Protein AF-A0A8I0P1Z5-F1 (afdb_monomer_lite)

Radius of gyration: 9.77 Å; chains: 1; bounding box: 17×23×23 Å

Foldseek 3Di:
DVVQVVCCVVVVDDLCPRDCVVPRSVVVVVVVVCVVVVPD

Structure (mmCIF, N/CA/C/O backbone):
data_AF-A0A8I0P1Z5-F1
#
_entry.id   AF-A0A8I0P1Z5-F1
#
loop_
_atom_site.group_PDB
_atom_site.id
_atom_site.type_symbol
_atom_site.label_atom_id
_atom_site.label_alt_id
_atom_site.label_comp_id
_atom_site.label_asym_id
_atom_site.label_entity_id
_atom_site.label_seq_id
_atom_site.pdbx_PDB_ins_code
_atom_site.Cartn_x
_atom_site.Cartn_y
_atom_site.Cartn_z
_atom_site.occupancy
_atom_site.B_iso_or_equiv
_atom_site.auth_seq_id
_atom_sit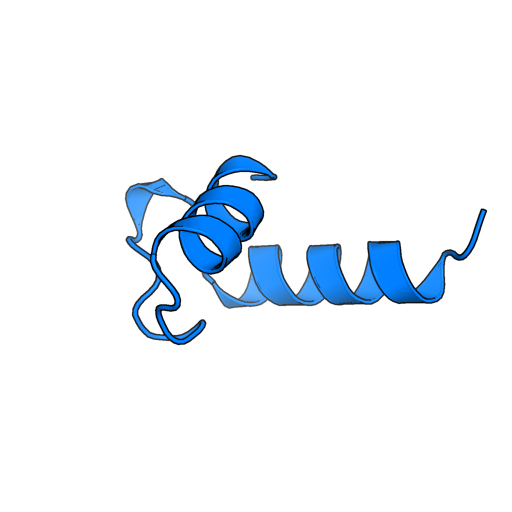e.auth_comp_id
_atom_site.auth_asym_id
_atom_site.auth_atom_id
_atom_site.pdbx_PDB_model_num
ATOM 1 N N . MET A 1 1 ? 8.677 -5.992 4.411 1.00 61.19 1 MET A N 1
ATOM 2 C CA . MET A 1 1 ? 8.064 -5.347 3.207 1.00 61.19 1 MET A CA 1
ATOM 3 C C . MET A 1 1 ? 6.784 -6.069 2.781 1.00 61.19 1 MET A C 1
ATOM 5 O O . MET A 1 1 ? 5.782 -5.398 2.567 1.00 61.19 1 MET A O 1
ATOM 9 N N . ILE A 1 2 ? 6.773 -7.413 2.735 1.00 75.25 2 ILE A N 1
ATOM 10 C CA . ILE A 1 2 ? 5.525 -8.199 2.631 1.00 75.25 2 ILE A CA 1
ATOM 11 C C . ILE A 1 2 ? 4.604 -7.940 3.831 1.00 75.25 2 ILE A C 1
ATOM 13 O O . ILE A 1 2 ? 3.393 -7.892 3.661 1.00 75.25 2 ILE A O 1
ATOM 17 N N . ASP A 1 3 ? 5.160 -7.633 5.006 1.00 83.44 3 ASP A N 1
ATOM 18 C CA . ASP A 1 3 ? 4.385 -7.277 6.203 1.00 83.44 3 ASP A CA 1
ATOM 19 C C . ASP A 1 3 ? 3.460 -6.073 5.990 1.00 83.44 3 ASP A C 1
ATOM 21 O O . ASP A 1 3 ? 2.382 -6.032 6.568 1.00 83.44 3 ASP A O 1
ATOM 25 N N . GLY A 1 4 ? 3.835 -5.123 5.122 1.00 87.06 4 GLY A N 1
ATOM 26 C CA . GLY A 1 4 ? 2.975 -3.995 4.757 1.00 87.06 4 GLY A CA 1
ATOM 27 C C . GLY A 1 4 ? 1.781 -4.426 3.900 1.00 87.06 4 GLY A C 1
ATOM 28 O O . GLY A 1 4 ? 0.657 -3.982 4.129 1.00 87.06 4 GLY A O 1
ATOM 29 N N . ILE A 1 5 ? 1.998 -5.352 2.960 1.00 86.12 5 ILE A N 1
ATOM 30 C CA . ILE A 1 5 ? 0.926 -5.961 2.158 1.00 86.12 5 ILE A CA 1
ATOM 31 C C . ILE A 1 5 ? 0.015 -6.794 3.067 1.00 86.12 5 ILE A C 1
ATOM 33 O O . ILE A 1 5 ? -1.203 -6.640 3.028 1.00 86.12 5 ILE A O 1
ATOM 37 N N . LEU A 1 6 ? 0.596 -7.625 3.936 1.00 87.38 6 LEU A N 1
ATOM 38 C CA . LEU A 1 6 ? -0.140 -8.480 4.866 1.00 87.38 6 LEU A CA 1
ATOM 39 C C . LEU A 1 6 ? -0.944 -7.654 5.875 1.00 87.38 6 LEU A C 1
ATOM 41 O O . LEU A 1 6 ? -2.091 -7.980 6.166 1.00 87.38 6 LEU A O 1
ATOM 45 N N . HIS A 1 7 ? -0.372 -6.561 6.382 1.00 88.31 7 HIS A N 1
ATOM 46 C CA . HIS A 1 7 ? -1.074 -5.632 7.259 1.00 88.31 7 HIS A CA 1
ATOM 47 C C . HIS A 1 7 ? -2.260 -4.991 6.542 1.00 88.31 7 HIS A C 1
ATOM 49 O O . HIS A 1 7 ? -3.349 -4.946 7.102 1.00 88.31 7 HIS A O 1
ATOM 55 N N . ARG A 1 8 ? -2.097 -4.569 5.283 1.00 88.62 8 ARG A N 1
ATOM 56 C CA . ARG A 1 8 ? -3.218 -4.066 4.484 1.00 88.62 8 ARG A CA 1
ATOM 57 C C . ARG A 1 8 ? -4.318 -5.113 4.320 1.00 88.62 8 ARG A C 1
ATOM 59 O O . ARG A 1 8 ? -5.482 -4.791 4.512 1.00 88.62 8 ARG A O 1
ATOM 66 N N . VAL A 1 9 ? -3.962 -6.348 3.972 1.00 86.81 9 VAL A N 1
ATOM 67 C CA . VAL A 1 9 ? -4.937 -7.433 3.764 1.00 86.81 9 VAL A CA 1
ATOM 68 C C . VAL A 1 9 ? -5.663 -7.788 5.066 1.00 86.81 9 VAL A C 1
ATOM 70 O O . VAL A 1 9 ? -6.863 -8.034 5.043 1.00 86.81 9 VAL A O 1
ATOM 73 N N . ARG A 1 10 ? -4.966 -7.764 6.208 1.00 89.12 10 ARG A N 1
ATOM 74 C CA . ARG A 1 10 ? -5.547 -8.073 7.525 1.00 89.12 10 ARG A CA 1
ATOM 75 C C . ARG A 1 10 ? -6.401 -6.945 8.097 1.00 89.12 10 ARG A C 1
ATOM 77 O O . ARG A 1 10 ? -7.414 -7.223 8.724 1.00 89.12 10 ARG A O 1
ATOM 84 N N . THR A 1 11 ? -5.972 -5.697 7.930 1.00 90.38 11 THR A N 1
ATOM 85 C CA . THR A 1 11 ? -6.615 -4.529 8.553 1.00 90.38 11 THR A CA 1
ATOM 86 C C . THR A 1 11 ? -7.593 -3.828 7.602 1.00 90.38 11 THR A C 1
ATOM 88 O O . THR A 1 11 ? -8.428 -3.052 8.046 1.00 90.38 11 THR A O 1
ATOM 91 N N . GLY A 1 12 ? -7.493 -4.058 6.289 1.00 88.12 12 GLY A N 1
ATOM 92 C CA . GLY A 1 12 ? -8.334 -3.412 5.272 1.00 88.12 12 GLY A CA 1
ATOM 93 C C . GLY A 1 12 ? -8.022 -1.931 5.023 1.00 88.12 12 GLY A C 1
ATOM 94 O O . GLY A 1 12 ? -8.780 -1.250 4.340 1.00 88.12 12 GLY A O 1
ATOM 95 N N . VAL A 1 13 ? -6.915 -1.417 5.567 1.00 87.75 13 VAL A N 1
ATOM 96 C CA . VAL A 1 13 ? -6.537 0.002 5.467 1.00 87.75 13 VAL A CA 1
ATOM 97 C C . VAL A 1 13 ? -6.208 0.418 4.031 1.00 87.75 13 VAL A C 1
ATOM 99 O O . VAL A 1 13 ? -5.806 -0.397 3.192 1.00 87.75 13 VAL A O 1
ATOM 102 N N . GLN A 1 14 ? -6.345 1.707 3.717 1.00 88.38 14 GLN A N 1
ATOM 103 C CA . GLN A 1 14 ? -5.871 2.216 2.432 1.00 88.38 14 GLN A CA 1
ATOM 104 C C . GLN A 1 14 ? -4.340 2.216 2.395 1.00 88.38 14 GLN A C 1
ATOM 106 O O . GLN A 1 14 ? -3.674 2.295 3.423 1.00 88.38 14 GLN A O 1
ATOM 111 N N . TRP A 1 15 ? -3.755 2.172 1.193 1.00 87.19 15 TRP A N 1
ATOM 112 C CA . TRP A 1 15 ? -2.296 2.220 1.037 1.00 87.19 15 TRP A CA 1
ATOM 113 C C . TRP A 1 15 ? -1.681 3.469 1.676 1.00 87.19 15 TRP A C 1
ATOM 115 O O . TRP A 1 15 ? -0.594 3.392 2.230 1.00 87.19 15 TRP A O 1
ATOM 125 N N . ARG A 1 16 ? -2.380 4.608 1.632 1.00 86.50 16 ARG A N 1
ATOM 126 C CA . ARG A 1 16 ? -1.909 5.871 2.216 1.00 86.50 16 ARG A CA 1
ATOM 127 C C . ARG A 1 16 ? -1.858 5.858 3.742 1.00 86.50 16 ARG A C 1
ATOM 129 O O . ARG A 1 16 ? -1.013 6.544 4.299 1.00 86.50 16 ARG A O 1
ATOM 136 N N . ASP A 1 17 ? -2.705 5.052 4.371 1.00 89.25 17 ASP A N 1
ATOM 137 C CA . ASP A 1 17 ? -2.778 4.901 5.826 1.00 89.25 17 ASP A CA 1
ATOM 138 C C . ASP A 1 17 ? -1.842 3.796 6.334 1.00 89.25 17 ASP A C 1
ATOM 140 O O . ASP A 1 17 ? -1.895 3.404 7.501 1.00 89.25 17 ASP A O 1
ATOM 144 N N . LEU A 1 18 ? -0.994 3.243 5.458 1.00 87.00 18 LEU A N 1
ATOM 145 C CA . LEU A 1 18 ? -0.051 2.213 5.851 1.00 87.00 18 LEU A CA 1
ATOM 146 C C . LEU A 1 18 ? 0.975 2.805 6.834 1.00 87.00 18 LEU A C 1
ATOM 148 O O . LEU A 1 18 ? 1.639 3.788 6.498 1.00 87.00 18 LEU A O 1
ATOM 152 N N . PRO A 1 19 ? 1.165 2.190 8.013 1.00 85.00 19 PRO A N 1
ATOM 153 C CA . PRO A 1 19 ? 2.128 2.675 8.993 1.00 85.00 19 PRO A CA 1
ATOM 154 C C . PRO A 1 19 ? 3.548 2.767 8.418 1.00 85.00 19 PRO A C 1
ATOM 156 O O . PRO A 1 19 ? 4.047 1.794 7.846 1.00 85.00 19 PRO A O 1
ATOM 159 N N . GLU A 1 20 ? 4.236 3.888 8.659 1.00 83.00 20 GLU A N 1
ATOM 160 C CA . GLU A 1 20 ? 5.606 4.145 8.172 1.00 83.00 20 GLU A CA 1
ATOM 161 C C . GLU A 1 20 ? 6.633 3.096 8.620 1.00 83.00 20 GLU A C 1
ATOM 163 O O . GLU A 1 20 ? 7.648 2.903 7.955 1.00 83.00 20 GLU A O 1
ATOM 168 N N . ARG A 1 21 ?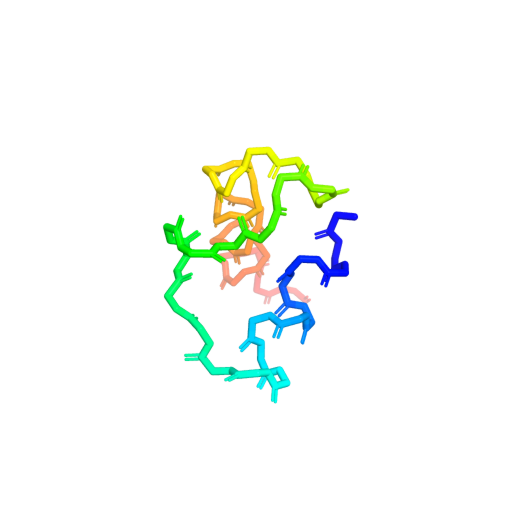 6.341 2.336 9.685 1.00 87.38 21 ARG A N 1
ATOM 169 C CA . ARG A 1 21 ? 7.160 1.194 10.129 1.00 87.38 21 ARG A CA 1
ATOM 170 C C . ARG A 1 21 ? 7.362 0.124 9.047 1.00 87.38 21 ARG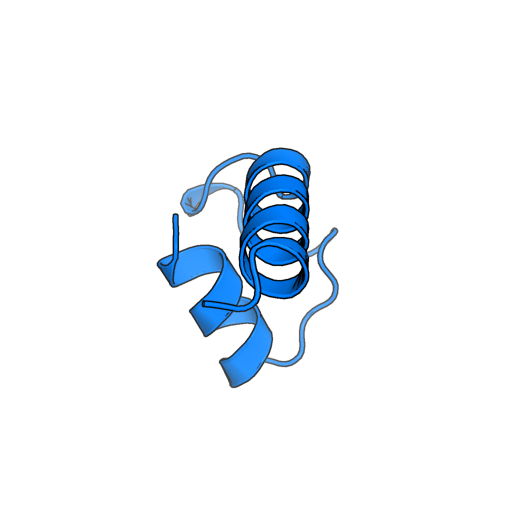 A C 1
ATOM 172 O O . ARG A 1 21 ? 8.298 -0.662 9.131 1.00 87.38 21 ARG A O 1
ATOM 179 N N . PHE A 1 22 ? 6.475 0.063 8.051 1.00 83.12 22 PHE A N 1
ATOM 180 C CA . PHE A 1 22 ? 6.586 -0.848 6.909 1.00 83.12 22 PHE A CA 1
ATOM 181 C C . PHE A 1 22 ? 7.358 -0.252 5.723 1.00 83.12 22 PHE A C 1
ATOM 183 O O . PHE A 1 22 ? 7.538 -0.925 4.704 1.00 83.12 22 PHE A O 1
ATOM 190 N N . GLY A 1 23 ? 7.830 0.985 5.868 1.00 84.44 23 GLY A N 1
ATOM 191 C CA . GLY A 1 23 ? 8.419 1.793 4.816 1.00 84.44 23 GLY A CA 1
ATOM 192 C C . GLY A 1 23 ? 7.369 2.542 3.988 1.00 84.44 23 GLY A C 1
ATOM 193 O O . GLY A 1 23 ? 6.163 2.407 4.213 1.00 84.44 23 GLY A O 1
ATOM 194 N N . PRO A 1 24 ? 7.816 3.333 2.997 1.00 88.25 24 PRO A N 1
ATOM 195 C CA . PRO A 1 24 ? 6.926 4.118 2.156 1.00 88.25 24 PRO A CA 1
ATOM 196 C C . PRO A 1 24 ? 5.901 3.229 1.452 1.00 88.25 24 PRO A C 1
ATOM 198 O O . PRO A 1 24 ? 6.260 2.302 0.718 1.00 88.25 24 PRO A O 1
ATOM 201 N N . TRP A 1 25 ? 4.617 3.553 1.607 1.00 87.25 25 TRP A N 1
ATOM 202 C CA . TRP A 1 25 ? 3.527 2.790 0.996 1.00 87.25 25 TRP A CA 1
ATOM 203 C C . TRP A 1 25 ? 3.668 2.645 -0.523 1.00 87.25 25 TRP A C 1
ATOM 205 O O . TRP A 1 25 ? 3.255 1.631 -1.081 1.00 87.25 25 TRP A O 1
ATOM 215 N N . LYS A 1 26 ? 4.292 3.622 -1.200 1.00 89.12 26 LYS A N 1
ATOM 216 C CA . LYS A 1 26 ? 4.579 3.568 -2.642 1.00 89.12 26 LYS A CA 1
ATOM 217 C C . LYS A 1 26 ? 5.440 2.357 -2.999 1.00 89.12 26 LYS A C 1
ATOM 219 O O . LYS A 1 26 ? 5.144 1.679 -3.975 1.00 89.12 26 LYS A O 1
ATOM 224 N N . THR A 1 27 ? 6.460 2.052 -2.198 1.00 88.50 27 THR A N 1
ATOM 225 C CA . THR A 1 27 ? 7.350 0.900 -2.408 1.00 88.50 27 THR A CA 1
ATOM 226 C C . THR A 1 27 ? 6.590 -0.411 -2.242 1.00 88.50 27 THR A C 1
ATOM 228 O O . THR A 1 27 ? 6.713 -1.317 -3.066 1.00 88.50 27 THR A O 1
ATOM 231 N N . VAL A 1 28 ? 5.754 -0.492 -1.204 1.00 87.81 28 VAL A N 1
ATOM 232 C CA . VAL A 1 28 ? 4.919 -1.667 -0.925 1.00 87.81 28 VAL A CA 1
ATOM 233 C C . VAL A 1 28 ? 3.892 -1.880 -2.044 1.00 87.81 28 VAL A C 1
ATOM 235 O O . VAL A 1 28 ? 3.734 -3.000 -2.526 1.00 87.81 28 VAL A O 1
ATOM 238 N N . TYR A 1 29 ? 3.260 -0.804 -2.518 1.00 88.12 29 TYR A N 1
ATOM 239 C CA . TYR A 1 29 ? 2.321 -0.828 -3.639 1.00 88.12 29 TYR A CA 1
ATOM 240 C C . TYR A 1 29 ? 2.988 -1.255 -4.951 1.00 88.12 29 TYR A C 1
ATOM 242 O O . TYR A 1 29 ? 2.470 -2.135 -5.636 1.00 88.12 29 TYR A O 1
ATOM 250 N N . VAL A 1 30 ? 4.142 -0.675 -5.299 1.00 89.38 30 VAL A N 1
ATOM 251 C CA . VAL A 1 30 ? 4.891 -1.048 -6.511 1.00 89.38 30 VAL A CA 1
ATOM 252 C C . VAL A 1 30 ? 5.252 -2.527 -6.472 1.00 89.38 30 VAL A C 1
ATOM 254 O O . VAL A 1 30 ? 5.060 -3.221 -7.464 1.00 89.38 30 VAL A O 1
ATOM 257 N N . ARG A 1 31 ? 5.698 -3.040 -5.323 1.00 85.94 31 ARG A N 1
ATOM 258 C CA . ARG A 1 31 ? 6.049 -4.456 -5.189 1.00 85.94 31 ARG A CA 1
ATOM 259 C C . ARG A 1 31 ? 4.834 -5.379 -5.226 1.00 85.94 31 ARG A C 1
ATOM 261 O O . ARG A 1 31 ? 4.907 -6.415 -5.871 1.00 85.94 31 ARG A O 1
ATOM 268 N N . HIS A 1 32 ? 3.718 -4.992 -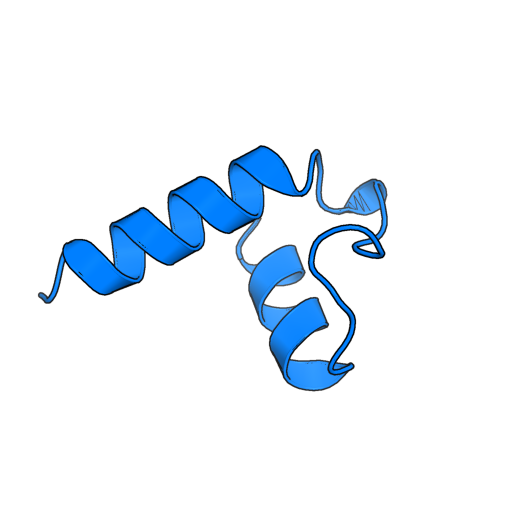4.606 1.00 86.06 32 HIS A N 1
ATOM 269 C CA . HIS A 1 32 ? 2.448 -5.712 -4.738 1.00 86.06 32 HIS A CA 1
ATOM 270 C C . HIS A 1 32 ? 1.988 -5.768 -6.201 1.00 86.06 32 HIS A C 1
ATOM 272 O O . HIS A 1 32 ? 1.575 -6.817 -6.684 1.00 86.06 32 HIS A O 1
ATOM 278 N N . ARG A 1 33 ? 2.100 -4.648 -6.925 1.00 88.12 33 ARG A N 1
ATOM 279 C CA . ARG A 1 33 ? 1.766 -4.572 -8.350 1.00 88.12 33 ARG A CA 1
ATOM 280 C C . ARG A 1 33 ? 2.691 -5.443 -9.196 1.00 88.12 33 ARG A C 1
ATOM 282 O O . ARG A 1 33 ? 2.196 -6.126 -10.079 1.00 88.12 33 ARG A O 1
ATOM 289 N N . LEU A 1 34 ? 3.996 -5.423 -8.924 1.00 88.62 34 LEU A N 1
ATOM 290 C CA . LEU A 1 34 ? 4.963 -6.288 -9.596 1.00 88.62 34 LEU A CA 1
ATOM 291 C C . LEU A 1 34 ? 4.632 -7.754 -9.344 1.00 88.62 34 LEU A C 1
ATOM 293 O O . LEU A 1 34 ? 4.501 -8.488 -10.301 1.00 88.62 34 LEU A O 1
ATOM 297 N N . TRP A 1 35 ? 4.382 -8.156 -8.098 1.00 82.25 35 TRP A N 1
ATOM 298 C CA . TRP A 1 35 ? 4.038 -9.541 -7.7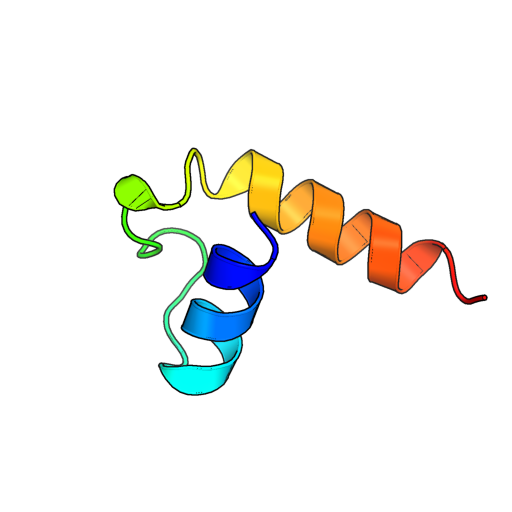71 1.00 82.25 35 TRP A CA 1
ATOM 299 C C . TRP A 1 35 ? 2.738 -10.004 -8.444 1.00 82.25 35 TRP A C 1
ATOM 301 O O . TRP A 1 35 ? 2.673 -11.105 -8.975 1.00 82.25 35 TRP A O 1
ATOM 311 N N . SER A 1 36 ? 1.725 -9.134 -8.505 1.00 81.38 36 SER A N 1
ATOM 312 C CA . SER A 1 36 ? 0.485 -9.417 -9.238 1.00 81.38 36 SER A CA 1
ATOM 313 C C . SER A 1 36 ? 0.669 -9.459 -10.759 1.00 81.38 36 SER A C 1
ATOM 315 O O . SER A 1 36 ? -0.146 -10.081 -11.433 1.00 81.38 36 SER A O 1
A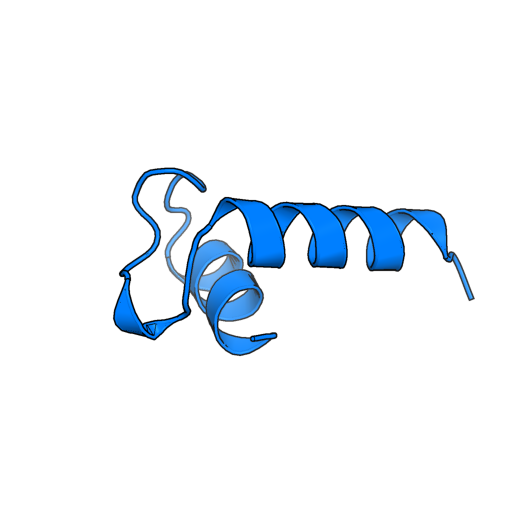TOM 317 N N . ALA A 1 37 ? 1.666 -8.759 -11.301 1.00 84.38 37 ALA A N 1
ATOM 318 C CA . ALA A 1 37 ? 1.973 -8.747 -12.730 1.00 84.38 37 ALA A CA 1
ATOM 319 C C . ALA A 1 37 ? 2.930 -9.878 -13.140 1.00 84.38 37 ALA A C 1
ATOM 321 O O . ALA A 1 37 ? 2.901 -10.294 -14.291 1.00 84.38 37 ALA A O 1
ATOM 322 N N . ASP A 1 38 ? 3.756 -10.360 -12.210 1.00 81.06 38 ASP A N 1
ATOM 323 C CA . ASP A 1 38 ? 4.793 -11.370 -12.445 1.00 81.06 38 ASP A CA 1
ATOM 324 C C . ASP A 1 38 ? 4.215 -12.788 -12.592 1.00 81.06 38 ASP A C 1
ATOM 326 O O . ASP A 1 38 ? 4.861 -13.645 -13.181 1.00 81.06 38 ASP A O 1
ATOM 330 N N . GLY A 1 39 ? 2.976 -13.017 -12.135 1.00 65.69 39 GLY A N 1
ATOM 331 C CA . GLY A 1 39 ? 2.075 -14.077 -12.618 1.00 65.69 39 GLY A CA 1
ATOM 332 C C . GLY A 1 39 ? 2.591 -15.525 -12.650 1.00 65.69 39 GLY A C 1
ATOM 333 O O . GLY A 1 39 ? 1.959 -16.343 -13.315 1.00 65.69 39 GLY A O 1
ATOM 334 N N . THR A 1 40 ? 3.700 -15.839 -11.977 1.00 53.69 40 THR A N 1
ATOM 335 C CA . THR A 1 40 ? 4.357 -17.158 -11.978 1.00 53.69 40 THR A CA 1
ATOM 336 C C . THR A 1 40 ? 4.139 -17.879 -10.657 1.00 53.69 40 THR A C 1
ATOM 338 O O . THR A 1 40 ? 4.252 -17.221 -9.596 1.00 53.69 40 THR A O 1
#

Organism: NCBI:txid146820

Secondary structure (DSSP, 8-state):
-HHHHHHHHHH---GGGS-GGG--HHHHHHHHHHHHHH--

pLDDT: mean 84.41, std 7.59, range [53.69, 90.38]

Sequence (40 aa):
MIDGILHRVRTGVQWRDLPERFGPWKTVYVRHRLWSADGT

InterPro domains:
  IPR025161 Insertion element IS402-like domain [PF13340] (1-40)
  IPR052909 Transposase_6_like [PTHR46637] (2-40)